Protein AF-A0A397SYP8-F1 (afdb_monomer_lite)

Foldseek 3Di:
DPDPVVVPPAPQAAAPPPRHHQLDPQHRLVVVLVVCVPPADPVDPVVSVVQSVQSSPDRAQVRDRDGHQPPVQWAPWAWDDDDDPDTDTDTDGNQDGCHHDDPPPDPRD

Organism: NCBI:txid658196

Radius of gyration: 18.12 Å; chains: 1; bounding box: 47×26×58 Å

pLDDT: mean 79.72, std 15.77, range [39.16, 97.81]

Sequence (109 aa):
MMNDKITEEFEYGLCPECNQPNTGSNWCQNCNYKRFQQDLTSGNELIDRFIHDVQLKARNSFEIIIEWIPYNRLRNIQYLAQGGSSTIYKAIWLDGFIGKWNNDKQLKK

Secondary structure (DSSP, 8-state):
--SSSSTTS-TT-B-TTT-SBPSBTTB-HHHHHHHHHHH---S-HHHHHHHHHHHTT-SSTTS-------GGGEEEEEEEEEETTEEEEEEEESS-------SSS----

Structure (mmCIF, N/CA/C/O backbone):
data_AF-A0A397SYP8-F1
#
_entry.id   AF-A0A397SYP8-F1
#
loop_
_atom_site.group_PDB
_atom_site.id
_atom_site.type_symbol
_atom_site.label_atom_id
_atom_site.label_alt_id
_atom_site.label_comp_id
_atom_site.label_asym_id
_atom_site.label_entity_id
_atom_site.label_seq_id
_atom_site.pdbx_PDB_ins_code
_atom_site.Cartn_x
_atom_site.Cartn_y
_atom_site.Cartn_z
_atom_site.occupancy
_atom_site.B_iso_or_equiv
_atom_site.auth_seq_id
_atom_site.auth_comp_id
_atom_site.auth_asym_id
_atom_site.auth_atom_id
_atom_site.pdbx_PDB_model_num
ATOM 1 N N . MET A 1 1 ? 31.163 -9.462 -33.896 1.00 44.41 1 MET A N 1
ATOM 2 C CA . MET A 1 1 ? 31.549 -9.137 -32.505 1.00 44.41 1 MET A CA 1
ATOM 3 C C . MET A 1 1 ? 30.633 -8.030 -31.998 1.00 44.41 1 MET A C 1
ATOM 5 O O . MET A 1 1 ? 30.997 -6.866 -31.993 1.00 44.41 1 MET A O 1
ATOM 9 N N . MET A 1 2 ? 29.399 -8.396 -31.685 1.00 44.06 2 MET A N 1
ATOM 10 C CA . MET A 1 2 ? 28.329 -7.560 -31.137 1.00 44.06 2 MET A CA 1
ATOM 11 C C . MET A 1 2 ? 27.339 -8.611 -30.655 1.00 44.06 2 MET A C 1
ATOM 13 O O . MET A 1 2 ? 26.860 -9.343 -31.512 1.00 44.06 2 MET A O 1
ATOM 17 N N . ASN A 1 3 ? 27.220 -8.819 -29.341 1.00 49.72 3 ASN A N 1
ATOM 18 C CA . ASN A 1 3 ? 26.050 -9.397 -28.649 1.00 49.72 3 ASN A CA 1
ATOM 19 C C . ASN A 1 3 ? 26.370 -9.904 -27.233 1.00 49.72 3 ASN A C 1
ATOM 21 O O . ASN A 1 3 ? 25.450 -9.975 -26.433 1.00 49.72 3 ASN A O 1
ATOM 25 N N . ASP A 1 4 ? 27.636 -10.132 -26.872 1.00 49.75 4 ASP A N 1
ATOM 26 C CA . ASP A 1 4 ? 27.956 -10.698 -25.544 1.00 49.75 4 ASP A CA 1
ATOM 27 C C . ASP A 1 4 ? 28.112 -9.647 -24.425 1.00 49.75 4 ASP A C 1
ATOM 29 O O . ASP A 1 4 ? 28.155 -9.997 -23.253 1.00 49.75 4 ASP A O 1
ATOM 33 N N . LYS A 1 5 ? 28.180 -8.346 -24.759 1.00 45.66 5 LYS A N 1
ATOM 34 C CA . LYS A 1 5 ? 28.302 -7.251 -23.769 1.00 45.66 5 LYS A CA 1
ATOM 35 C C . LYS A 1 5 ? 26.972 -6.639 -23.317 1.00 45.66 5 LYS A C 1
ATOM 37 O O . LYS A 1 5 ? 26.939 -5.986 -22.287 1.00 45.66 5 LYS A O 1
ATOM 42 N N . ILE A 1 6 ? 25.887 -6.820 -24.074 1.00 53.09 6 ILE A N 1
ATOM 43 C CA . ILE A 1 6 ? 24.572 -6.231 -23.739 1.00 53.09 6 ILE A CA 1
ATOM 44 C C . ILE A 1 6 ? 23.855 -7.076 -22.672 1.00 53.09 6 ILE A C 1
ATOM 46 O O . ILE A 1 6 ? 23.009 -6.583 -21.933 1.00 53.09 6 ILE A O 1
ATOM 50 N N . THR A 1 7 ? 24.216 -8.353 -22.559 1.00 49.66 7 THR A N 1
ATOM 51 C CA . THR A 1 7 ? 23.581 -9.321 -21.660 1.00 49.66 7 THR A CA 1
ATOM 52 C C . THR A 1 7 ? 24.005 -9.202 -20.193 1.00 49.66 7 THR A C 1
ATOM 54 O O . THR A 1 7 ? 23.315 -9.758 -19.346 1.00 49.66 7 THR A O 1
ATOM 57 N N . GLU A 1 8 ? 25.079 -8.472 -19.869 1.00 51.88 8 GLU A N 1
ATOM 58 C CA . GLU A 1 8 ? 25.524 -8.257 -18.477 1.00 51.88 8 GLU A CA 1
ATOM 59 C C . GLU A 1 8 ? 24.879 -7.036 -17.790 1.00 51.88 8 GLU A C 1
ATOM 61 O O . GLU A 1 8 ? 24.878 -6.971 -16.565 1.00 51.88 8 GLU A O 1
ATOM 66 N N . GLU A 1 9 ? 24.301 -6.076 -18.523 1.00 59.81 9 GLU A N 1
ATOM 67 C CA . GLU A 1 9 ? 23.881 -4.787 -17.933 1.00 59.81 9 GLU A CA 1
ATOM 68 C C . GLU A 1 9 ? 22.478 -4.782 -17.303 1.00 59.81 9 GLU A C 1
ATOM 70 O O . GLU A 1 9 ? 22.159 -3.886 -16.521 1.00 59.81 9 GLU A O 1
ATOM 75 N N . PHE A 1 10 ? 21.636 -5.782 -17.585 1.00 66.12 10 PHE A N 1
ATOM 76 C CA . PHE A 1 10 ? 20.250 -5.816 -17.105 1.00 66.12 10 PHE A CA 1
ATOM 77 C C . PHE A 1 10 ? 19.904 -7.170 -16.485 1.00 66.12 10 PHE A C 1
ATOM 79 O O . PHE A 1 10 ? 19.218 -7.981 -17.104 1.00 66.12 10 PHE A O 1
ATOM 86 N N . GLU A 1 11 ? 20.332 -7.385 -15.236 1.00 79.38 11 GLU A N 1
ATOM 87 C CA . GLU A 1 11 ? 20.060 -8.591 -14.424 1.00 79.38 11 GLU A CA 1
ATOM 88 C C . GLU A 1 11 ? 18.587 -9.051 -14.492 1.00 79.38 11 GLU A C 1
ATOM 90 O O . GLU A 1 11 ? 18.293 -10.245 -14.491 1.00 79.38 11 GLU A O 1
ATOM 95 N N . TYR A 1 12 ? 17.655 -8.101 -14.626 1.00 84.06 12 TYR A N 1
ATOM 96 C CA . TYR A 1 12 ? 16.208 -8.338 -14.665 1.00 84.06 12 TYR A CA 1
ATOM 97 C C . TYR A 1 12 ? 15.541 -7.972 -16.005 1.00 84.06 12 TYR A C 1
ATOM 99 O O . TYR A 1 12 ? 14.309 -7.904 -16.095 1.00 84.06 12 TYR A O 1
ATOM 107 N N . GLY A 1 13 ? 16.335 -7.720 -17.049 1.00 89.94 13 GLY A N 1
ATOM 108 C CA . GLY A 1 13 ? 15.860 -7.293 -18.366 1.00 89.94 13 GLY A CA 1
ATOM 109 C C . GLY A 1 13 ? 15.230 -5.894 -18.385 1.00 89.94 13 GLY A C 1
ATOM 110 O O . GLY A 1 13 ? 15.316 -5.124 -17.426 1.00 89.94 13 GLY A O 1
ATOM 111 N N . LEU A 1 14 ? 14.588 -5.558 -19.506 1.00 89.62 14 LEU A N 1
ATOM 112 C CA . LEU A 1 14 ? 13.904 -4.277 -19.703 1.00 89.62 14 LEU A CA 1
ATOM 113 C C . LEU A 1 14 ? 12.420 -4.366 -19.328 1.00 89.62 14 LEU A C 1
ATOM 115 O O . LEU A 1 14 ? 11.756 -5.386 -19.523 1.00 89.62 14 LEU A O 1
ATOM 119 N N . CYS A 1 15 ? 11.883 -3.268 -18.808 1.00 88.12 15 CYS A N 1
ATOM 120 C CA . CYS A 1 15 ? 10.464 -3.096 -18.548 1.00 88.12 15 CYS A CA 1
ATOM 121 C C . CYS A 1 15 ? 9.688 -3.010 -19.875 1.00 88.12 15 CYS A C 1
ATOM 123 O O . CYS A 1 15 ? 10.000 -2.137 -20.687 1.00 88.12 15 CYS A O 1
ATOM 125 N N . PRO A 1 16 ? 8.629 -3.813 -20.085 1.00 86.62 16 PRO A N 1
ATOM 126 C CA . PRO A 1 16 ? 7.855 -3.784 -21.329 1.00 86.62 16 PRO A CA 1
ATOM 127 C C . PRO A 1 16 ? 7.068 -2.480 -21.539 1.00 86.62 16 PRO A C 1
ATOM 129 O O . PRO A 1 16 ? 6.659 -2.189 -22.656 1.00 86.62 16 PRO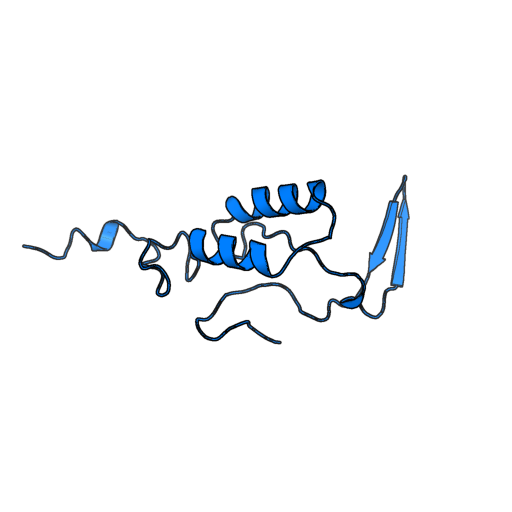 A O 1
ATOM 132 N N . GLU A 1 17 ? 6.843 -1.694 -20.483 1.00 87.62 17 GLU A N 1
ATOM 133 C CA . GLU A 1 17 ? 6.040 -0.466 -20.548 1.00 87.62 17 GLU A CA 1
ATOM 134 C C . GLU A 1 17 ? 6.866 0.779 -20.876 1.00 87.62 17 GLU A C 1
ATOM 136 O O . GLU A 1 17 ? 6.407 1.648 -21.612 1.00 87.62 17 GLU A O 1
ATOM 141 N N . CYS A 1 18 ? 8.067 0.896 -20.302 1.00 90.94 18 CYS A N 1
ATOM 142 C CA . CYS A 1 18 ? 8.902 2.094 -20.439 1.00 90.94 18 CYS A CA 1
ATOM 143 C C . CYS A 1 18 ? 10.268 1.834 -21.083 1.00 90.94 18 CYS A C 1
ATOM 145 O O . CYS A 1 18 ? 11.037 2.776 -21.275 1.00 90.94 18 CYS A O 1
ATOM 147 N N . ASN A 1 19 ? 10.575 0.573 -21.404 1.00 89.75 19 ASN A N 1
ATOM 148 C CA . ASN A 1 19 ? 11.832 0.133 -22.007 1.00 89.75 19 ASN A CA 1
ATOM 149 C C . ASN A 1 19 ? 13.090 0.502 -21.191 1.00 89.75 19 ASN A C 1
ATOM 151 O O . ASN A 1 19 ? 14.193 0.525 -21.729 1.00 89.75 19 ASN A O 1
ATOM 155 N N . GLN A 1 20 ? 12.923 0.814 -19.900 1.00 90.31 20 GLN A N 1
ATOM 156 C CA . GLN A 1 20 ? 14.009 1.051 -18.947 1.00 90.31 20 GLN A CA 1
ATOM 157 C C . GLN A 1 20 ? 14.367 -0.241 -18.205 1.00 90.31 20 GLN A C 1
ATOM 159 O O . GLN A 1 20 ? 13.521 -1.134 -18.116 1.00 90.31 20 GLN A O 1
ATOM 164 N N . PRO A 1 21 ? 15.572 -0.346 -17.627 1.00 89.12 21 PRO A N 1
ATOM 165 C CA . PRO A 1 21 ? 15.973 -1.513 -16.847 1.00 89.12 21 PRO A CA 1
ATOM 166 C C . PRO A 1 21 ? 15.022 -1.790 -15.682 1.00 89.12 21 PRO A C 1
ATOM 168 O O . PRO A 1 21 ? 14.628 -0.874 -1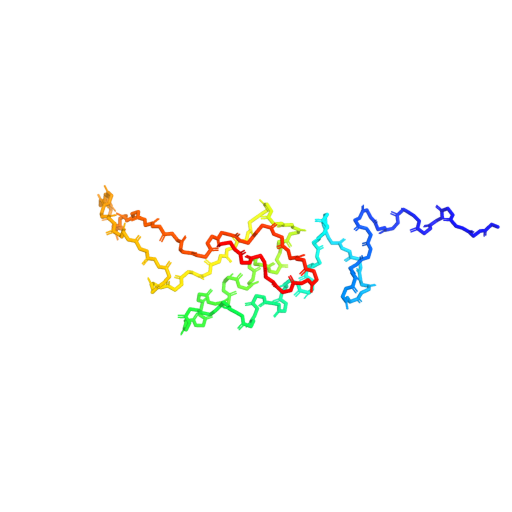4.955 1.00 89.12 21 PRO A O 1
ATOM 171 N N . ASN A 1 22 ? 14.654 -3.056 -15.495 1.00 87.00 22 ASN A N 1
ATOM 172 C CA . ASN A 1 22 ? 13.944 -3.483 -14.296 1.00 87.00 22 ASN A CA 1
ATOM 173 C C . ASN A 1 22 ? 14.901 -3.495 -13.098 1.00 87.00 22 ASN A C 1
ATOM 175 O O . ASN A 1 22 ? 16.075 -3.838 -13.229 1.00 87.00 22 ASN A O 1
ATOM 179 N N . THR A 1 23 ? 14.382 -3.171 -11.915 1.00 85.06 23 THR A N 1
ATOM 180 C CA . THR A 1 23 ? 15.152 -3.230 -10.658 1.00 85.06 23 THR A CA 1
ATOM 181 C C . THR A 1 23 ? 14.937 -4.536 -9.895 1.00 85.06 23 THR A C 1
ATOM 183 O O . THR A 1 23 ? 15.550 -4.742 -8.854 1.00 85.06 23 THR A O 1
ATOM 186 N N . GLY A 1 24 ? 14.058 -5.402 -10.402 1.00 82.12 24 GLY A N 1
ATOM 187 C CA . GLY A 1 24 ? 13.789 -6.735 -9.879 1.00 82.12 24 GLY A CA 1
ATOM 188 C C . GLY A 1 24 ? 13.010 -7.574 -10.892 1.00 82.12 24 GLY A C 1
ATOM 189 O O . GLY A 1 24 ? 12.524 -7.058 -11.902 1.00 82.12 24 GLY A O 1
ATOM 190 N N . SER A 1 25 ? 12.866 -8.876 -10.632 1.00 80.81 25 SER A N 1
ATOM 191 C CA . SER A 1 25 ? 12.123 -9.784 -11.518 1.00 80.81 25 SER A CA 1
ATOM 192 C C . SER A 1 25 ? 10.685 -9.291 -11.727 1.00 80.81 25 SER A C 1
ATOM 194 O O . SER A 1 25 ? 9.897 -9.244 -10.783 1.00 80.81 25 SER A O 1
ATOM 196 N N . ASN A 1 26 ? 10.346 -8.909 -12.963 1.00 76.12 26 ASN A N 1
ATOM 197 C CA . ASN A 1 26 ? 9.061 -8.292 -13.328 1.00 76.12 26 ASN A CA 1
ATOM 198 C C . ASN A 1 26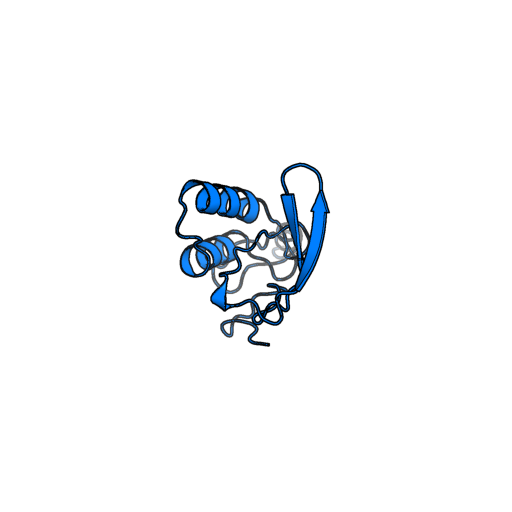 ? 8.718 -7.015 -12.531 1.00 76.12 26 ASN A C 1
ATOM 200 O O . ASN A 1 26 ? 7.544 -6.716 -12.307 1.00 76.12 26 ASN A O 1
ATOM 204 N N . TRP A 1 27 ? 9.728 -6.259 -12.090 1.00 82.94 27 TRP A N 1
ATOM 205 C CA . TRP A 1 27 ? 9.540 -5.043 -11.304 1.00 82.94 27 TRP A CA 1
ATOM 206 C C . TRP A 1 27 ? 10.255 -3.846 -11.929 1.00 82.94 27 TRP A C 1
ATOM 208 O O . TRP A 1 27 ? 11.484 -3.779 -11.978 1.00 82.94 27 TRP A O 1
ATOM 218 N N . CYS A 1 28 ? 9.466 -2.856 -12.345 1.00 87.62 28 CYS A N 1
ATOM 219 C CA . CYS A 1 28 ? 9.964 -1.568 -12.800 1.00 87.62 28 CYS A CA 1
ATOM 220 C C . CYS A 1 28 ? 9.618 -0.489 -11.775 1.00 87.62 28 CYS A C 1
ATOM 222 O O . CYS A 1 28 ? 8.469 -0.055 -11.682 1.00 87.62 28 CYS A O 1
ATOM 224 N N . GLN A 1 29 ? 10.627 -0.027 -11.038 1.00 84.81 29 GLN A N 1
ATOM 225 C CA . GLN A 1 29 ? 10.490 1.006 -10.009 1.00 84.81 29 GLN A CA 1
ATOM 226 C C . GLN A 1 29 ? 9.790 2.272 -10.532 1.00 84.81 29 GLN A C 1
ATOM 228 O O . GLN A 1 29 ? 8.858 2.763 -9.902 1.00 84.81 29 GLN A O 1
ATOM 233 N N . ASN A 1 30 ? 10.165 2.754 -11.723 1.00 85.25 30 ASN A N 1
ATOM 234 C CA . ASN A 1 30 ? 9.587 3.963 -12.319 1.00 85.25 30 ASN A CA 1
ATOM 235 C C . ASN A 1 30 ? 8.106 3.801 -12.697 1.00 85.25 30 ASN A C 1
ATOM 237 O O . ASN A 1 30 ? 7.298 4.688 -12.418 1.00 85.25 30 ASN A O 1
ATOM 241 N N . CYS A 1 31 ? 7.736 2.688 -13.339 1.00 86.94 31 CYS A N 1
ATOM 242 C CA . CYS A 1 31 ? 6.338 2.423 -13.691 1.00 86.94 31 CYS A CA 1
ATOM 243 C C . CYS A 1 31 ? 5.484 2.189 -12.442 1.00 86.94 31 CYS A C 1
ATOM 245 O O . CYS A 1 31 ? 4.381 2.725 -12.341 1.00 86.94 31 CYS A O 1
ATOM 247 N N . ASN A 1 32 ? 6.004 1.440 -11.470 1.00 82.75 32 ASN A N 1
ATOM 248 C CA . ASN A 1 32 ? 5.280 1.137 -10.240 1.00 82.75 32 ASN A CA 1
ATOM 249 C C . ASN A 1 32 ? 5.082 2.388 -9.382 1.00 82.75 32 ASN A C 1
ATOM 251 O O . ASN A 1 32 ? 3.973 2.612 -8.909 1.00 82.75 32 ASN A O 1
ATOM 255 N N . TYR A 1 33 ? 6.088 3.261 -9.281 1.00 81.44 33 TYR A N 1
ATOM 256 C CA . TYR A 1 33 ? 5.944 4.555 -8.613 1.00 81.44 33 TYR A CA 1
ATOM 257 C C . TYR A 1 33 ? 4.780 5.380 -9.178 1.00 81.44 33 TYR A C 1
ATOM 259 O O . TYR A 1 33 ? 3.934 5.856 -8.424 1.00 81.44 33 TYR A O 1
ATOM 267 N N . LYS A 1 34 ? 4.682 5.493 -10.510 1.00 82.88 34 LYS A N 1
ATOM 268 C CA . LYS A 1 34 ? 3.584 6.227 -11.163 1.00 82.88 34 LYS A CA 1
ATOM 269 C C . LYS A 1 34 ? 2.210 5.613 -10.885 1.00 82.88 34 LYS A C 1
ATOM 271 O O . LYS A 1 34 ? 1.243 6.353 -10.746 1.00 82.88 34 LYS A O 1
ATOM 276 N N . ARG A 1 35 ? 2.117 4.281 -10.807 1.00 80.56 35 ARG A N 1
ATOM 277 C CA . ARG A 1 35 ? 0.870 3.574 -10.464 1.00 80.56 35 ARG A CA 1
ATOM 278 C C . ARG A 1 35 ? 0.436 3.871 -9.036 1.00 80.56 35 ARG A C 1
ATOM 280 O O . ARG A 1 35 ? -0.719 4.213 -8.808 1.00 80.56 35 ARG A O 1
ATOM 287 N N . PHE A 1 36 ? 1.370 3.803 -8.090 1.00 76.69 36 PHE A N 1
ATOM 288 C CA . PHE A 1 36 ? 1.063 4.068 -6.688 1.00 76.69 36 PHE A CA 1
ATOM 289 C C . PHE A 1 36 ? 0.566 5.498 -6.451 1.00 76.69 36 PHE A C 1
ATOM 291 O O . PHE A 1 36 ? -0.369 5.682 -5.677 1.00 76.69 36 PHE A O 1
ATOM 298 N N . GLN A 1 37 ? 1.102 6.483 -7.182 1.00 72.31 37 GLN A N 1
ATOM 299 C CA . GLN A 1 37 ? 0.633 7.871 -7.107 1.00 72.31 37 GLN A CA 1
ATOM 300 C C . GLN A 1 37 ? -0.830 8.072 -7.530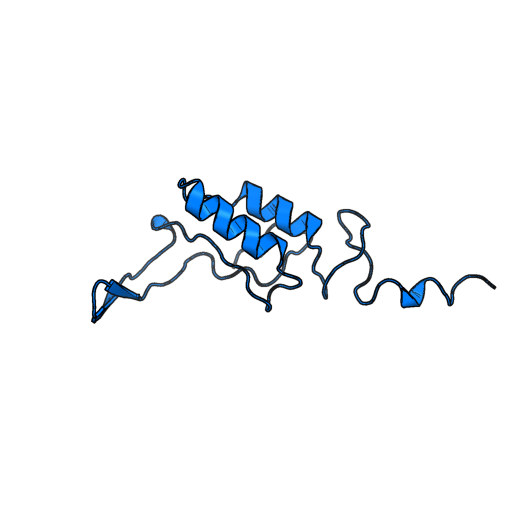 1.00 72.31 37 GLN A C 1
ATOM 302 O O . GLN A 1 37 ? -1.448 9.047 -7.109 1.00 72.31 37 GLN A O 1
ATOM 307 N N . GLN A 1 38 ? -1.376 7.210 -8.392 1.00 69.75 38 GLN A N 1
ATOM 308 C CA . GLN A 1 38 ? -2.729 7.381 -8.936 1.00 69.75 38 GLN A CA 1
ATOM 309 C C . GLN A 1 38 ? -3.804 6.697 -8.084 1.00 69.75 38 GLN A C 1
ATOM 311 O O . GLN A 1 38 ? -4.922 7.205 -8.010 1.00 69.75 38 GLN A O 1
ATOM 316 N N . ASP A 1 39 ? -3.466 5.582 -7.430 1.00 68.25 39 ASP A N 1
ATOM 317 C CA . ASP A 1 39 ? -4.465 4.670 -6.858 1.00 68.25 39 ASP A CA 1
ATOM 318 C C . ASP A 1 39 ? -4.511 4.658 -5.314 1.00 68.25 39 ASP A C 1
ATOM 320 O O . ASP A 1 39 ? -5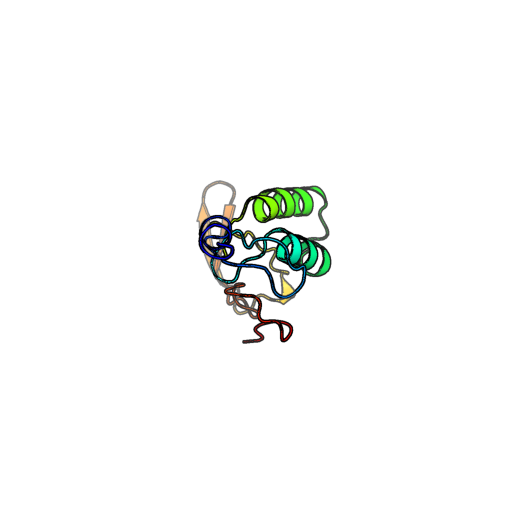.485 4.163 -4.746 1.00 68.25 39 ASP A O 1
ATOM 324 N N . LEU A 1 40 ? -3.502 5.196 -4.611 1.00 70.81 40 LEU A N 1
ATOM 325 C CA . LEU A 1 40 ? -3.348 5.018 -3.157 1.00 70.81 40 LEU A CA 1
ATOM 326 C C . LEU A 1 40 ? -3.101 6.343 -2.418 1.00 70.81 40 LEU A C 1
ATOM 328 O O . LEU A 1 40 ? -1.969 6.680 -2.084 1.00 70.81 40 LEU A O 1
ATOM 332 N N . THR A 1 41 ? -4.170 7.079 -2.104 1.00 78.88 41 THR A N 1
ATOM 333 C CA . THR A 1 41 ? -4.105 8.257 -1.220 1.00 78.88 41 THR A CA 1
ATOM 334 C C . THR A 1 41 ? -4.990 8.074 0.010 1.00 78.88 41 THR A C 1
ATOM 336 O O . THR A 1 41 ? -6.131 7.608 -0.063 1.00 78.88 41 THR A O 1
ATOM 339 N N . SER A 1 42 ? -4.437 8.445 1.161 1.00 87.00 42 SER A N 1
ATOM 340 C CA . SER A 1 42 ? -5.122 8.500 2.449 1.00 87.00 42 SER A CA 1
ATOM 341 C C . SER A 1 42 ? -5.964 9.755 2.644 1.00 87.00 42 SER A C 1
ATOM 343 O O . SER A 1 42 ? -6.760 9.819 3.582 1.00 87.00 42 SER A O 1
ATOM 345 N N . GLY A 1 43 ? -5.777 10.764 1.789 1.00 87.88 43 GLY A N 1
ATOM 346 C CA . GLY A 1 43 ? -6.268 12.123 2.009 1.00 87.88 43 GLY A CA 1
ATOM 347 C C . GLY A 1 43 ? -5.466 12.903 3.058 1.00 87.88 43 GLY A C 1
ATOM 348 O O . GLY A 1 43 ? -5.821 14.039 3.367 1.00 87.88 43 GLY A O 1
ATOM 349 N N . ASN A 1 44 ? -4.394 12.326 3.615 1.00 91.81 44 ASN A N 1
ATOM 350 C CA . ASN A 1 44 ? -3.458 12.997 4.511 1.00 91.81 44 ASN A CA 1
ATOM 351 C C . ASN A 1 44 ? -2.090 13.127 3.832 1.00 91.81 44 ASN A C 1
ATOM 353 O O . ASN A 1 44 ? -1.372 12.145 3.659 1.00 91.81 44 ASN A O 1
ATOM 357 N N . GLU A 1 45 ? -1.697 14.359 3.511 1.00 91.44 45 GLU A N 1
ATOM 358 C CA . GLU A 1 45 ? -0.473 14.640 2.751 1.00 91.44 45 GLU A CA 1
ATOM 359 C C . GLU A 1 45 ? 0.812 14.119 3.411 1.00 91.44 45 GLU A C 1
ATOM 361 O O . GLU A 1 45 ? 1.753 13.741 2.712 1.00 91.44 45 GLU A O 1
ATOM 366 N N . LEU A 1 46 ? 0.880 14.099 4.748 1.00 93.06 46 LEU A N 1
ATOM 367 C CA . LEU A 1 46 ? 2.064 13.622 5.468 1.00 93.06 46 LEU A CA 1
ATOM 368 C C . LEU A 1 46 ? 2.187 12.100 5.377 1.00 93.06 46 LEU A C 1
ATOM 370 O O . LEU A 1 46 ? 3.280 11.589 5.131 1.00 93.06 46 LEU A O 1
ATOM 374 N N . ILE A 1 47 ? 1.070 11.390 5.547 1.00 90.81 47 ILE A N 1
ATOM 375 C CA . ILE A 1 47 ? 1.016 9.931 5.398 1.00 90.81 47 ILE A CA 1
ATOM 376 C C . ILE A 1 47 ? 1.301 9.555 3.945 1.00 90.81 47 ILE A C 1
ATOM 378 O O . ILE A 1 47 ? 2.144 8.698 3.692 1.00 90.81 47 ILE A O 1
ATOM 382 N N . ASP A 1 48 ? 0.663 10.239 2.997 1.00 88.75 48 ASP A N 1
ATOM 383 C CA . ASP A 1 48 ? 0.832 9.971 1.571 1.00 88.75 48 ASP A CA 1
ATOM 384 C C . ASP A 1 48 ? 2.286 10.187 1.150 1.00 88.75 48 ASP A C 1
ATOM 386 O O . ASP A 1 48 ? 2.869 9.335 0.484 1.00 88.75 48 ASP A O 1
ATOM 390 N N . ARG A 1 49 ? 2.929 11.278 1.586 1.00 89.88 49 ARG A N 1
ATOM 391 C CA . ARG A 1 49 ? 4.358 11.511 1.322 1.00 89.88 49 ARG A CA 1
ATOM 392 C C . ARG A 1 49 ? 5.233 10.393 1.882 1.00 89.88 49 ARG A C 1
ATOM 394 O O . ARG A 1 49 ? 6.106 9.903 1.175 1.00 89.88 49 ARG A O 1
ATOM 401 N N . PHE A 1 50 ? 4.988 9.977 3.124 1.00 90.38 50 PHE A N 1
ATOM 402 C CA . PHE A 1 50 ? 5.751 8.896 3.745 1.00 90.38 50 PHE A CA 1
ATOM 403 C C . PHE A 1 50 ? 5.614 7.580 2.968 1.00 90.38 50 PHE A C 1
ATOM 405 O O . PHE A 1 50 ? 6.616 6.920 2.694 1.00 90.38 50 PHE A O 1
ATOM 412 N N . ILE A 1 51 ? 4.390 7.218 2.572 1.00 87.88 51 ILE A N 1
ATOM 413 C CA . ILE A 1 51 ? 4.128 6.021 1.766 1.00 87.88 51 ILE A CA 1
ATOM 414 C C . ILE A 1 51 ? 4.882 6.104 0.434 1.00 87.88 51 ILE A C 1
ATOM 416 O O . ILE A 1 51 ? 5.596 5.163 0.080 1.00 87.88 51 ILE A O 1
ATOM 420 N N . HIS A 1 52 ? 4.804 7.245 -0.258 1.00 85.81 52 HIS A N 1
ATOM 421 C CA . HIS A 1 52 ? 5.519 7.460 -1.516 1.00 85.81 52 HIS A CA 1
ATOM 422 C C . HIS A 1 52 ? 7.042 7.340 -1.363 1.00 85.81 52 HIS A C 1
ATOM 424 O O . HIS A 1 52 ? 7.681 6.688 -2.188 1.00 85.81 52 HIS A O 1
ATOM 430 N N . ASP A 1 53 ? 7.631 7.920 -0.315 1.00 87.12 53 ASP A N 1
ATOM 431 C CA . ASP A 1 53 ? 9.080 7.874 -0.072 1.00 87.12 53 ASP A CA 1
ATOM 432 C C . ASP A 1 53 ? 9.591 6.447 0.176 1.00 87.12 53 ASP A C 1
ATOM 434 O O . ASP A 1 53 ? 10.731 6.120 -0.176 1.00 87.12 53 ASP A O 1
ATOM 438 N N . VAL A 1 54 ? 8.762 5.590 0.781 1.00 85.94 54 VAL A N 1
ATOM 439 C CA . VAL A 1 54 ? 9.082 4.172 0.993 1.00 85.94 54 VAL A CA 1
ATOM 440 C C . VAL A 1 54 ? 8.923 3.382 -0.303 1.00 85.94 54 VAL A C 1
ATOM 442 O O . VAL A 1 54 ? 9.848 2.675 -0.700 1.00 85.94 54 VAL A O 1
ATOM 445 N N . GLN A 1 55 ? 7.802 3.545 -1.009 1.00 82.81 55 GLN A N 1
ATOM 446 C CA . GLN A 1 55 ? 7.550 2.864 -2.285 1.00 82.81 55 GLN A CA 1
ATOM 447 C C . GLN A 1 55 ? 8.588 3.226 -3.354 1.00 82.81 55 GLN A C 1
ATOM 449 O O . GLN A 1 55 ? 8.993 2.366 -4.136 1.00 82.81 55 GLN A O 1
ATOM 454 N N . LEU A 1 56 ? 9.080 4.469 -3.350 1.00 83.06 56 LEU A N 1
ATOM 455 C CA . LEU A 1 56 ? 10.179 4.914 -4.205 1.00 83.06 56 LEU A CA 1
ATOM 456 C C . LEU A 1 56 ? 11.473 4.148 -3.976 1.00 83.06 56 LEU A C 1
ATOM 458 O O . LEU A 1 56 ? 12.306 4.147 -4.867 1.00 83.06 56 LEU A O 1
ATOM 462 N N . LYS A 1 57 ? 11.689 3.534 -2.814 1.00 80.62 57 LYS A N 1
ATOM 463 C CA . LYS A 1 57 ? 12.920 2.790 -2.507 1.00 80.62 57 LYS A CA 1
ATOM 464 C C . LYS A 1 57 ? 12.762 1.283 -2.715 1.00 80.62 57 LYS A C 1
ATOM 466 O O . LYS A 1 57 ? 13.767 0.577 -2.697 1.00 80.62 57 LYS A O 1
ATOM 471 N N . ALA A 1 58 ? 11.537 0.801 -2.933 1.00 79.56 58 ALA A N 1
ATOM 472 C CA . ALA A 1 58 ? 11.238 -0.616 -3.088 1.00 79.56 58 ALA A CA 1
ATOM 473 C C . ALA A 1 58 ? 11.782 -1.167 -4.418 1.00 79.56 58 ALA A C 1
ATOM 475 O O . ALA A 1 58 ? 11.420 -0.701 -5.506 1.00 79.56 58 ALA A O 1
ATOM 476 N N . ARG A 1 59 ? 12.636 -2.194 -4.339 1.00 75.88 59 ARG A N 1
ATOM 477 C CA . ARG A 1 59 ? 13.268 -2.808 -5.523 1.00 75.88 59 ARG A CA 1
ATOM 478 C C . ARG A 1 59 ? 12.478 -3.976 -6.101 1.00 75.88 59 ARG A C 1
ATOM 480 O O . ARG A 1 59 ? 12.688 -4.333 -7.257 1.00 75.88 59 ARG A O 1
ATOM 487 N N . ASN A 1 60 ? 11.576 -4.553 -5.314 1.00 74.50 60 ASN A N 1
ATOM 488 C CA . ASN A 1 60 ? 10.672 -5.630 -5.701 1.00 74.50 60 ASN A CA 1
ATOM 489 C C . ASN A 1 60 ? 9.437 -5.645 -4.779 1.00 74.50 60 ASN A C 1
ATOM 491 O O . ASN A 1 60 ? 9.366 -4.884 -3.813 1.00 74.50 60 ASN A O 1
ATOM 495 N N . SER A 1 61 ? 8.474 -6.525 -5.063 1.00 70.44 61 SER A N 1
ATOM 496 C CA . SER A 1 61 ? 7.233 -6.631 -4.287 1.00 70.44 61 SER A CA 1
ATOM 497 C C . SER A 1 61 ? 7.375 -7.282 -2.908 1.00 70.44 61 SER A C 1
ATOM 499 O O . SER A 1 61 ? 6.436 -7.237 -2.118 1.00 70.44 61 SER A O 1
ATOM 501 N N . PHE A 1 62 ? 8.543 -7.844 -2.586 1.00 67.56 62 PHE A N 1
ATOM 502 C CA . PHE A 1 62 ? 8.825 -8.519 -1.315 1.00 67.56 62 PHE A CA 1
ATOM 503 C C . PHE A 1 62 ? 9.641 -7.662 -0.334 1.00 67.56 62 PHE A C 1
ATOM 505 O O . PHE A 1 62 ? 9.711 -7.988 0.847 1.00 67.56 62 PHE A O 1
ATOM 512 N N . GLU A 1 63 ? 10.251 -6.571 -0.802 1.00 69.31 63 GLU A N 1
ATOM 513 C CA . GLU A 1 63 ? 11.247 -5.796 -0.052 1.00 69.31 63 GLU A CA 1
ATOM 514 C C . GLU A 1 63 ? 10.692 -4.717 0.881 1.00 69.31 63 GLU A C 1
ATOM 516 O O . GLU A 1 63 ? 11.500 -4.104 1.563 1.00 69.31 63 GLU A O 1
ATOM 521 N N . ILE A 1 64 ? 9.366 -4.524 0.946 1.00 63.97 64 ILE A N 1
ATOM 522 C CA . ILE A 1 64 ? 8.593 -3.509 1.706 1.00 63.97 64 ILE A CA 1
ATOM 523 C C . ILE A 1 64 ? 7.873 -2.553 0.743 1.00 63.97 64 ILE A C 1
ATOM 525 O O . ILE A 1 64 ? 8.375 -1.494 0.369 1.00 63.97 64 ILE A O 1
ATOM 529 N N . ILE A 1 65 ? 6.643 -2.920 0.383 1.00 72.12 65 ILE A N 1
ATOM 530 C CA . ILE A 1 65 ? 5.639 -1.980 -0.121 1.00 72.12 65 ILE A CA 1
ATOM 531 C C . ILE A 1 65 ? 4.733 -1.645 1.061 1.00 72.12 65 ILE A C 1
ATOM 533 O O . ILE A 1 65 ? 4.179 -2.541 1.697 1.00 72.12 65 ILE A O 1
ATOM 537 N N . ILE A 1 66 ? 4.593 -0.356 1.364 1.00 82.19 66 ILE A N 1
ATOM 538 C CA . ILE A 1 66 ? 3.538 0.122 2.257 1.00 82.19 66 ILE A CA 1
ATOM 539 C C . ILE A 1 66 ? 2.355 0.508 1.379 1.00 82.19 66 ILE A C 1
ATOM 541 O O . ILE A 1 66 ? 2.520 1.240 0.405 1.00 82.19 66 ILE A O 1
ATOM 545 N N . GLU A 1 67 ? 1.172 0.014 1.722 1.00 83.69 67 GLU A N 1
ATOM 546 C CA . GLU A 1 67 ? -0.071 0.316 1.019 1.00 83.69 67 GLU A CA 1
ATOM 547 C C . GLU A 1 67 ? -1.045 1.004 1.973 1.00 83.69 67 GLU A C 1
ATOM 549 O O . GLU A 1 67 ? -1.213 0.587 3.123 1.00 83.69 67 GLU A O 1
ATOM 554 N N . TRP A 1 68 ? -1.697 2.065 1.494 1.00 88.06 68 TRP A N 1
ATOM 555 C CA . TRP A 1 68 ? -2.823 2.645 2.210 1.00 88.06 68 TRP A CA 1
ATOM 556 C C . TRP A 1 68 ? -4.077 1.815 1.943 1.00 88.06 68 TRP A C 1
ATOM 558 O O . TRP A 1 68 ? -4.479 1.657 0.793 1.00 88.06 68 TRP A O 1
ATOM 568 N N . ILE A 1 69 ? -4.724 1.328 3.004 1.00 89.44 69 ILE A N 1
ATOM 569 C CA . ILE A 1 69 ? -5.975 0.572 2.903 1.00 89.44 69 ILE A CA 1
ATOM 570 C C . ILE A 1 69 ? -7.126 1.467 3.370 1.00 89.44 69 ILE A C 1
ATOM 572 O O . ILE A 1 69 ? -7.238 1.742 4.570 1.00 89.44 69 ILE A O 1
ATOM 576 N N . PRO A 1 70 ? -8.018 1.914 2.467 1.00 89.56 70 PRO A N 1
ATOM 577 C CA . PRO A 1 70 ? -9.185 2.683 2.868 1.00 89.56 70 PRO A CA 1
ATOM 578 C C . PRO A 1 70 ? -10.090 1.859 3.790 1.00 89.56 70 PRO A C 1
ATOM 580 O O . PRO A 1 70 ? -10.333 0.675 3.556 1.00 89.56 70 PRO A O 1
ATOM 583 N N . TYR A 1 71 ? -10.649 2.489 4.825 1.00 90.88 71 TYR A N 1
ATOM 584 C CA . TYR A 1 71 ? -11.455 1.792 5.836 1.00 90.88 71 TYR A CA 1
ATOM 585 C C . TYR A 1 71 ? -12.648 1.020 5.240 1.00 90.88 71 TYR A C 1
ATOM 587 O O . TYR A 1 71 ? -12.990 -0.067 5.698 1.00 90.88 71 TYR A O 1
ATOM 595 N N . ASN A 1 72 ? -13.257 1.538 4.169 1.00 92.12 72 ASN A N 1
ATOM 596 C CA . ASN A 1 72 ? -14.366 0.882 3.466 1.00 92.12 72 ASN A CA 1
ATOM 597 C C . ASN A 1 72 ? -13.953 -0.381 2.675 1.00 92.12 72 ASN A C 1
ATOM 599 O O . ASN A 1 72 ? -14.831 -1.102 2.197 1.00 92.12 72 ASN A O 1
ATOM 603 N N . ARG A 1 73 ? -12.648 -0.662 2.544 1.00 93.56 73 ARG A N 1
ATOM 604 C CA . ARG A 1 73 ? -12.090 -1.904 1.977 1.00 93.56 73 ARG A CA 1
ATOM 605 C C . ARG A 1 73 ? -11.791 -2.964 3.042 1.00 93.56 73 ARG A C 1
ATOM 607 O O . ARG A 1 73 ? -11.281 -4.034 2.712 1.00 93.56 73 ARG A O 1
ATOM 614 N N . LEU A 1 74 ? -12.127 -2.696 4.306 1.00 95.25 74 LEU A N 1
ATOM 615 C CA . LEU A 1 74 ? -12.008 -3.642 5.412 1.00 95.25 74 LEU A CA 1
ATOM 616 C C . LEU A 1 74 ? -13.376 -4.244 5.776 1.00 95.25 74 LEU A C 1
ATOM 618 O O . LEU A 1 74 ? -14.395 -3.553 5.852 1.00 95.25 74 LEU A O 1
ATOM 622 N N . ARG A 1 75 ? -13.404 -5.555 6.037 1.00 97.06 75 ARG A N 1
ATOM 623 C CA . ARG A 1 75 ? -14.575 -6.293 6.546 1.00 97.06 75 ARG A CA 1
ATOM 624 C C . ARG A 1 75 ? -14.236 -7.064 7.810 1.00 97.06 75 ARG A C 1
ATOM 626 O O . ARG A 1 75 ? -13.075 -7.338 8.085 1.00 97.06 75 ARG A O 1
ATOM 633 N N . ASN A 1 76 ? -15.272 -7.441 8.561 1.00 96.75 76 ASN A N 1
ATOM 634 C CA . ASN A 1 76 ? -15.150 -8.243 9.781 1.00 96.75 76 ASN A CA 1
ATOM 635 C C . ASN A 1 76 ? -14.103 -7.673 10.751 1.00 96.75 76 ASN A C 1
ATOM 637 O O . ASN A 1 76 ? -13.254 -8.404 11.257 1.00 96.75 76 ASN A O 1
ATOM 641 N N . ILE A 1 77 ? -14.155 -6.355 10.973 1.00 97.25 77 ILE A N 1
ATOM 642 C CA . ILE A 1 77 ? -13.251 -5.653 11.885 1.00 97.25 77 ILE A CA 1
ATOM 643 C C . ILE A 1 77 ? -13.582 -6.104 13.307 1.00 97.25 77 ILE A C 1
ATOM 645 O O . ILE A 1 77 ? -14.675 -5.856 13.813 1.00 97.25 77 ILE A O 1
ATOM 649 N N . GLN A 1 78 ? -12.642 -6.800 13.934 1.00 97.81 78 GLN A N 1
ATOM 650 C CA . GLN A 1 78 ? -12.777 -7.363 15.270 1.00 97.81 78 GLN A CA 1
ATOM 651 C C . GLN A 1 78 ? -11.683 -6.796 16.162 1.00 97.81 78 GLN A C 1
ATOM 653 O O . GLN A 1 78 ? -10.512 -6.765 15.781 1.00 97.81 78 GLN A O 1
ATOM 658 N N . TYR A 1 79 ? -12.065 -6.369 17.361 1.00 97.50 79 TYR A N 1
ATOM 659 C CA . TYR A 1 79 ? -1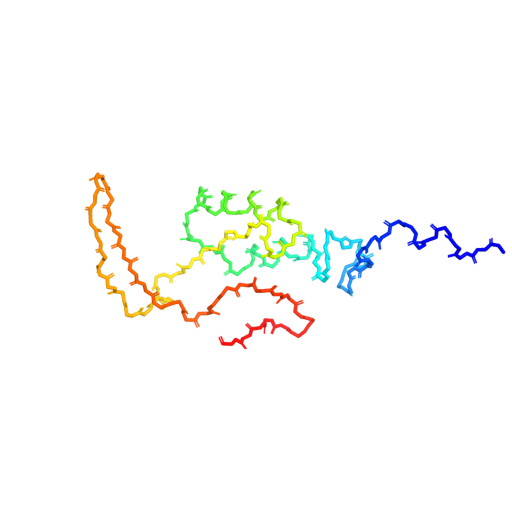1.109 -6.016 18.402 1.00 97.50 79 TYR A CA 1
ATOM 660 C C . TYR A 1 79 ? -10.195 -7.211 18.701 1.00 97.50 79 TYR A C 1
ATOM 662 O O . TYR A 1 79 ? -10.666 -8.349 18.791 1.00 97.50 79 TYR A O 1
ATOM 670 N N . LEU A 1 80 ? -8.896 -6.948 18.839 1.00 97.06 80 LEU A N 1
ATOM 671 C CA . LEU A 1 80 ? -7.902 -7.960 19.181 1.00 97.06 80 LEU A CA 1
ATOM 672 C C . LEU A 1 80 ? -7.311 -7.718 20.570 1.00 97.06 80 LEU A C 1
ATOM 674 O O . LEU A 1 80 ? -7.291 -8.634 21.385 1.00 97.06 80 LEU A O 1
ATOM 678 N N . ALA A 1 81 ? -6.818 -6.507 20.830 1.00 97.06 81 ALA A N 1
ATOM 679 C CA . ALA A 1 81 ? -6.190 -6.153 22.099 1.00 97.06 81 ALA A CA 1
ATOM 680 C C . ALA A 1 81 ? -6.080 -4.632 22.260 1.00 97.06 81 ALA A C 1
ATOM 682 O O . ALA A 1 81 ? -6.167 -3.880 21.292 1.00 97.06 81 ALA A O 1
ATOM 683 N N . GLN A 1 82 ? -5.823 -4.178 23.482 1.00 97.25 82 GLN A N 1
ATOM 684 C CA . GLN A 1 82 ? -5.467 -2.798 23.794 1.00 97.25 82 GLN A CA 1
ATOM 685 C C . GLN A 1 82 ? -4.235 -2.812 24.695 1.00 97.25 82 GLN A C 1
ATOM 687 O O . GLN A 1 82 ? -4.145 -3.625 25.613 1.00 97.25 82 GLN A O 1
ATOM 692 N N . GLY A 1 83 ? -3.283 -1.924 24.427 1.00 93.44 83 GLY A N 1
ATOM 693 C CA . GLY A 1 83 ? -2.049 -1.818 25.199 1.00 93.44 83 GLY A CA 1
ATOM 694 C C . GLY A 1 83 ? -1.365 -0.478 24.960 1.00 93.44 83 GLY A C 1
ATOM 695 O O . GLY A 1 83 ? -1.430 0.071 23.859 1.00 93.44 83 GLY A O 1
ATOM 696 N N . GLY A 1 84 ? -0.732 0.069 26.000 1.00 93.25 84 GLY A N 1
ATOM 697 C CA . GLY A 1 84 ? -0.174 1.423 25.961 1.00 93.25 84 GLY A CA 1
ATOM 698 C C . GLY A 1 84 ? -1.226 2.444 25.515 1.00 93.25 84 GLY A C 1
ATOM 699 O O . GLY A 1 84 ? -2.326 2.485 26.060 1.00 93.25 84 GLY A O 1
ATOM 700 N N . SER A 1 85 ? -0.900 3.218 24.479 1.00 94.06 85 SER A N 1
ATOM 701 C CA . SER A 1 85 ? -1.795 4.214 23.869 1.00 94.06 85 SER A CA 1
ATOM 702 C C . SER A 1 85 ? -2.438 3.729 22.563 1.00 94.06 85 SER A C 1
ATOM 704 O O . SER A 1 85 ? -2.794 4.542 21.713 1.00 94.06 85 SER A O 1
ATOM 706 N N . SER A 1 86 ? -2.527 2.415 22.333 1.00 94.88 86 SER A N 1
ATOM 707 C CA . SER A 1 86 ? -2.986 1.844 21.059 1.00 94.88 86 SER A CA 1
ATOM 708 C C . SER A 1 86 ? -4.056 0.771 21.243 1.00 94.88 86 SER A C 1
ATOM 710 O O . SER A 1 86 ? -4.069 0.027 22.224 1.00 94.88 86 SER A O 1
ATOM 712 N N . THR A 1 87 ? -4.950 0.683 20.257 1.00 97.19 87 THR A N 1
ATOM 713 C CA . THR A 1 87 ? -5.958 -0.379 20.144 1.00 97.19 87 THR A CA 1
ATOM 714 C C . THR A 1 87 ? -5.718 -1.152 18.857 1.00 97.19 87 THR A C 1
ATOM 716 O O . THR A 1 87 ? -5.579 -0.557 17.791 1.00 97.19 87 THR A O 1
ATOM 719 N N . ILE A 1 88 ? -5.665 -2.474 18.961 1.00 95.81 88 ILE A N 1
ATOM 720 C CA . ILE A 1 88 ? -5.363 -3.387 17.864 1.00 95.81 88 ILE A CA 1
ATOM 721 C C . ILE A 1 88 ? -6.661 -4.042 17.402 1.00 95.81 88 ILE A C 1
ATOM 723 O O . ILE A 1 88 ? -7.422 -4.589 18.204 1.00 95.81 88 ILE A O 1
ATOM 727 N N . TYR A 1 89 ? -6.874 -4.028 16.090 1.00 97.00 89 TYR A N 1
ATOM 728 C CA . TYR A 1 89 ? -7.980 -4.698 15.419 1.00 97.00 89 TYR A CA 1
ATOM 729 C C . TYR A 1 89 ? -7.433 -5.680 14.386 1.00 97.00 89 TYR A C 1
ATOM 731 O O . TYR A 1 89 ? -6.382 -5.443 13.791 1.00 97.00 89 TYR A O 1
ATOM 739 N N . LYS A 1 90 ? -8.171 -6.761 14.141 1.00 96.38 90 LYS A N 1
ATOM 740 C CA . LYS A 1 90 ? -7.978 -7.630 12.975 1.00 96.38 90 LYS A CA 1
ATOM 741 C C . LYS A 1 90 ? -9.139 -7.434 12.006 1.00 96.38 90 LYS A C 1
ATOM 743 O O . LYS A 1 90 ? -10.269 -7.217 12.438 1.00 96.38 90 LYS A O 1
ATOM 748 N N . ALA A 1 91 ? -8.868 -7.510 10.712 1.00 96.69 91 ALA A N 1
ATOM 749 C CA . ALA A 1 91 ? -9.868 -7.326 9.668 1.00 96.69 91 ALA A CA 1
ATOM 750 C C . ALA A 1 91 ? -9.520 -8.162 8.432 1.00 96.69 91 ALA A C 1
ATOM 752 O O . ALA A 1 91 ? -8.378 -8.585 8.255 1.00 96.69 91 ALA A O 1
ATOM 753 N N . ILE A 1 92 ? -10.512 -8.377 7.574 1.00 95.94 92 ILE A N 1
ATOM 754 C CA . ILE A 1 92 ? -10.341 -8.933 6.233 1.00 95.94 92 ILE A CA 1
ATOM 755 C C . ILE A 1 92 ? -10.147 -7.762 5.271 1.00 95.94 92 ILE A C 1
ATOM 757 O O . ILE A 1 92 ? -11.019 -6.897 5.178 1.00 95.94 92 ILE A O 1
ATOM 761 N N . TRP A 1 93 ? -9.025 -7.746 4.553 1.00 93.44 93 TRP A N 1
ATOM 762 C CA . TRP A 1 93 ? -8.785 -6.800 3.467 1.00 93.44 93 TRP A CA 1
ATOM 763 C C . TRP A 1 93 ? -9.364 -7.350 2.165 1.00 93.44 93 TRP A C 1
ATOM 765 O O . TRP A 1 93 ? -9.005 -8.446 1.742 1.00 93.44 93 TRP A O 1
ATOM 775 N N . LEU A 1 94 ? -10.290 -6.601 1.564 1.00 91.44 94 LEU A N 1
ATOM 776 C CA . LEU A 1 94 ? -11.040 -7.047 0.392 1.00 91.44 94 LEU A CA 1
ATOM 777 C C . LEU A 1 94 ? -10.236 -7.076 -0.911 1.00 91.44 94 LEU A C 1
ATOM 779 O O . LEU A 1 94 ? -10.621 -7.821 -1.801 1.00 91.44 94 LEU A O 1
ATOM 783 N N . ASP A 1 95 ? -9.182 -6.267 -1.035 1.00 85.56 95 ASP A N 1
ATOM 784 C CA . ASP A 1 95 ? -8.400 -6.162 -2.279 1.00 85.56 95 ASP A CA 1
ATOM 785 C C . ASP A 1 95 ? -7.191 -7.103 -2.307 1.00 85.56 95 ASP A C 1
ATOM 787 O O . ASP A 1 95 ? -6.692 -7.446 -3.375 1.00 85.56 95 ASP A O 1
ATOM 791 N N . GLY A 1 96 ? -6.721 -7.528 -1.130 1.00 84.12 96 GLY A N 1
ATOM 792 C CA . GLY A 1 96 ? -5.456 -8.244 -0.997 1.00 84.12 96 GLY A CA 1
ATOM 793 C C . GLY A 1 96 ? -4.235 -7.374 -1.322 1.00 84.12 96 GLY A C 1
ATOM 794 O O . GLY A 1 96 ? -4.355 -6.237 -1.758 1.00 84.12 96 GLY A O 1
ATOM 795 N N . PHE A 1 97 ? -3.043 -7.924 -1.081 1.00 78.75 97 PHE A N 1
ATOM 796 C CA . PHE A 1 97 ? -1.779 -7.210 -1.279 1.00 78.75 97 PHE A CA 1
ATOM 797 C C . PHE A 1 97 ? -1.308 -7.231 -2.736 1.00 78.75 97 PHE A C 1
ATOM 799 O O . PHE A 1 97 ? -1.564 -8.186 -3.483 1.00 78.75 97 PHE A O 1
ATOM 806 N N . ILE A 1 98 ? -0.538 -6.215 -3.127 1.00 75.31 98 ILE A N 1
ATOM 807 C CA . ILE A 1 98 ? 0.030 -6.119 -4.475 1.00 75.31 98 ILE A CA 1
ATOM 808 C C . ILE A 1 98 ? 1.219 -7.079 -4.612 1.00 75.31 98 ILE A C 1
ATOM 810 O O . ILE A 1 98 ? 2.331 -6.814 -4.163 1.00 75.31 98 ILE A O 1
ATOM 814 N N . GLY A 1 99 ? 0.992 -8.217 -5.274 1.00 68.31 99 GLY A N 1
ATOM 815 C CA . GLY A 1 99 ? 2.041 -9.215 -5.521 1.00 68.31 99 GLY A CA 1
ATOM 816 C C . GLY A 1 99 ? 2.876 -8.965 -6.783 1.00 68.31 99 GLY A C 1
ATOM 817 O O . GLY A 1 99 ? 4.090 -9.169 -6.777 1.00 68.31 99 GLY A O 1
ATOM 818 N N . LYS A 1 100 ? 2.232 -8.557 -7.885 1.00 65.69 100 LYS A N 1
ATOM 819 C CA . LYS A 1 100 ? 2.873 -8.238 -9.173 1.00 65.69 100 LYS A CA 1
ATOM 820 C C . LYS A 1 100 ? 1.940 -7.423 -10.066 1.00 65.69 100 LYS A C 1
ATOM 822 O O . LYS A 1 100 ? 0.721 -7.579 -9.996 1.00 65.69 100 LYS A O 1
ATOM 827 N N . TRP A 1 101 ? 2.522 -6.625 -10.954 1.00 64.94 101 TRP A N 1
ATOM 828 C CA . TRP A 1 101 ? 1.792 -5.928 -12.008 1.00 64.94 101 TRP A CA 1
ATOM 829 C C . TRP A 1 101 ? 1.949 -6.701 -13.318 1.00 64.94 101 TRP A C 1
ATOM 831 O O . TRP A 1 101 ? 3.066 -6.897 -13.788 1.00 64.94 101 TRP A O 1
ATOM 841 N N . ASN A 1 102 ? 0.842 -7.167 -13.894 1.00 57.47 102 ASN A N 1
ATOM 842 C CA . ASN A 1 102 ? 0.826 -7.664 -15.268 1.00 57.47 102 ASN A CA 1
ATOM 843 C C . ASN A 1 102 ? 0.423 -6.510 -16.207 1.00 57.47 102 ASN A C 1
ATOM 845 O O . ASN A 1 102 ? -0.269 -5.584 -15.783 1.00 57.47 102 ASN A O 1
ATOM 849 N N . ASN A 1 103 ? 0.821 -6.582 -17.484 1.00 55.22 103 ASN A N 1
ATOM 850 C CA . ASN A 1 103 ? 0.438 -5.601 -18.516 1.00 55.22 103 ASN A CA 1
ATOM 851 C C . ASN A 1 103 ? -1.089 -5.481 -18.685 1.00 55.22 103 ASN A C 1
ATOM 853 O O . ASN A 1 103 ? -1.595 -4.432 -19.082 1.00 55.22 103 ASN A O 1
ATOM 857 N N . ASP A 1 104 ? -1.824 -6.526 -18.306 1.00 50.12 104 ASP A N 1
ATOM 858 C CA . ASP A 1 104 ? -3.261 -6.468 -18.102 1.00 50.12 104 ASP A CA 1
ATOM 859 C C . ASP A 1 104 ? -3.535 -5.945 -16.692 1.00 50.12 104 ASP A C 1
ATOM 861 O O . ASP A 1 104 ? -3.315 -6.632 -15.693 1.00 50.12 104 ASP A O 1
ATOM 865 N N . LYS A 1 105 ? -3.956 -4.677 -16.648 1.00 48.94 105 LYS A N 1
ATOM 866 C CA . LYS A 1 105 ? -4.410 -3.914 -15.479 1.00 48.94 105 LYS A CA 1
ATOM 867 C C . LYS A 1 105 ? -4.859 -4.794 -14.313 1.00 48.94 105 LYS A C 1
ATOM 869 O O . LYS A 1 105 ? -5.887 -5.451 -14.418 1.00 48.94 105 LYS A O 1
ATOM 874 N N . GLN A 1 106 ? -4.142 -4.643 -13.196 1.00 48.62 106 GLN A N 1
ATOM 875 C CA . GLN A 1 106 ? -4.479 -5.121 -11.855 1.00 48.62 106 GLN A CA 1
ATOM 876 C C . GLN A 1 106 ? -4.728 -6.634 -11.773 1.00 48.62 106 GLN A C 1
ATOM 878 O O . GLN A 1 106 ? -5.662 -7.185 -12.351 1.00 48.62 106 GLN A O 1
ATOM 883 N N . LEU A 1 107 ? -3.962 -7.319 -10.922 1.00 44.66 107 LEU A N 1
ATOM 884 C CA . LEU A 1 107 ? -4.467 -8.557 -10.340 1.00 44.66 107 LEU A CA 1
ATOM 885 C C . LEU A 1 107 ? -5.670 -8.196 -9.462 1.00 44.66 107 LEU A C 1
ATOM 887 O O . LEU A 1 107 ? -5.525 -7.944 -8.275 1.00 44.66 107 LEU A O 1
ATOM 891 N N . LYS A 1 108 ? -6.860 -8.168 -10.068 1.00 40.00 108 LYS A N 1
ATOM 892 C CA . LYS A 1 108 ? -8.102 -8.400 -9.343 1.00 40.00 108 LYS A CA 1
ATOM 893 C C . LYS A 1 108 ? -8.074 -9.857 -8.898 1.00 40.00 108 LYS A C 1
ATOM 895 O O . LYS A 1 108 ? -8.126 -10.760 -9.737 1.00 40.00 108 LYS A O 1
ATOM 900 N N . LYS A 1 109 ? -7.971 -10.075 -7.596 1.00 39.16 109 LYS A N 1
ATOM 901 C CA . LYS A 1 109 ? -8.430 -11.299 -6.950 1.00 39.16 109 LYS A CA 1
ATOM 902 C C . LYS A 1 109 ? -9.413 -10.916 -5.866 1.00 39.16 109 LYS A C 1
ATOM 904 O O . LYS A 1 109 ? -9.112 -9.942 -5.153 1.00 39.16 109 LYS A O 1
#